Protein AF-A0A7Y1TJT3-F1 (afdb_monomer_lite)

Sequence (71 aa):
HSWQAVAAGGTSIGNKGMMVAAKALSLTAIDLFEDPDLVKKAKEEFVKRRGANFKYIPLLGDRAPALDYRN

Secondary structure (DSSP, 8-state):
--HHHHHHHTSHHHHHHHHHHHHHHHHHHHHHHH-HHHHHHHHHHHHHHH-TT-----TT-S---S--TT-

Foldseek 3Di:
DDVVLVVCCPDPVNVVVVVVVVVVVVVVVVVCVVDVVVVVVVVVVVCVVCDVPNDDDPPVHPDDPPDDPPD

pLDDT: mean 91.46, std 8.44, range [57.47, 98.56]

Radius of gyration: 19.51 Å; chains: 1; bounding box: 43×32×46 Å

Structure (mmCIF, N/CA/C/O backbone):
data_AF-A0A7Y1TJT3-F1
#
_e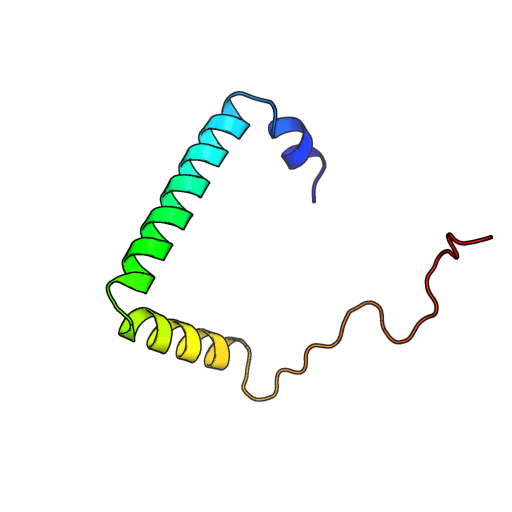ntry.id   AF-A0A7Y1TJT3-F1
#
loop_
_atom_site.group_PDB
_atom_site.id
_atom_site.type_symbol
_atom_site.label_atom_id
_atom_site.label_alt_id
_atom_site.label_comp_id
_atom_site.label_asym_id
_atom_site.label_entity_id
_atom_site.label_seq_id
_atom_site.pdbx_PDB_ins_code
_atom_site.Cartn_x
_atom_site.Cartn_y
_atom_site.Cartn_z
_atom_site.occupancy
_atom_site.B_iso_or_equiv
_atom_site.auth_seq_id
_atom_site.auth_comp_id
_atom_site.auth_asym_id
_atom_site.auth_atom_id
_atom_site.pdbx_PDB_model_num
ATOM 1 N N . HIS A 1 1 ? 5.524 4.182 -13.074 1.00 57.47 1 HIS A N 1
ATOM 2 C CA . HIS A 1 1 ? 6.838 3.516 -13.119 1.00 57.47 1 HIS A CA 1
ATOM 3 C C . HIS A 1 1 ? 7.768 4.356 -13.969 1.00 57.47 1 HIS A C 1
ATOM 5 O O . HIS A 1 1 ? 7.745 4.237 -15.185 1.00 57.47 1 HIS A O 1
ATOM 11 N N . SER A 1 2 ? 8.489 5.287 -13.350 1.00 81.69 2 SER A N 1
ATOM 12 C CA . SER A 1 2 ? 9.499 6.070 -14.056 1.00 81.69 2 SER A CA 1
ATOM 13 C C . SER A 1 2 ? 10.863 5.423 -13.824 1.00 81.69 2 SER A C 1
ATOM 15 O O . SER A 1 2 ? 11.121 4.878 -12.746 1.00 81.69 2 SER A O 1
ATOM 17 N N . TRP A 1 3 ? 11.729 5.442 -14.834 1.00 79.31 3 TRP A N 1
ATOM 18 C CA . TRP A 1 3 ? 13.060 4.839 -14.739 1.00 79.31 3 TRP A CA 1
ATOM 19 C C . TRP A 1 3 ? 13.906 5.506 -13.644 1.00 79.31 3 TRP A C 1
ATOM 21 O O . TRP A 1 3 ? 14.722 4.846 -13.009 1.00 79.31 3 TRP A O 1
ATOM 31 N N . GLN A 1 4 ? 13.645 6.785 -13.358 1.00 82.75 4 GLN A N 1
ATOM 32 C CA . GLN A 1 4 ? 14.301 7.546 -12.299 1.00 82.75 4 GLN A CA 1
ATOM 33 C C . GLN A 1 4 ? 14.059 6.925 -10.916 1.00 82.75 4 GLN A C 1
ATOM 35 O O . GLN A 1 4 ? 14.985 6.822 -10.116 1.00 82.75 4 GLN A O 1
ATOM 40 N N . ALA A 1 5 ? 12.832 6.471 -10.638 1.00 79.75 5 ALA A N 1
ATOM 41 C CA . ALA A 1 5 ? 12.508 5.821 -9.369 1.00 79.75 5 ALA A CA 1
ATOM 42 C C . ALA A 1 5 ? 13.167 4.435 -9.256 1.00 79.75 5 ALA A C 1
ATOM 44 O O . ALA A 1 5 ? 13.657 4.068 -8.191 1.00 79.75 5 ALA A O 1
ATOM 45 N N . VAL A 1 6 ? 13.223 3.688 -10.364 1.00 84.88 6 VAL A N 1
ATOM 46 C CA . VAL A 1 6 ? 13.849 2.356 -10.414 1.00 84.88 6 VAL A CA 1
ATOM 47 C C . VAL A 1 6 ? 15.362 2.452 -10.206 1.00 84.88 6 VAL A C 1
ATOM 49 O O . VAL A 1 6 ? 15.912 1.708 -9.399 1.00 84.88 6 VAL A O 1
ATOM 52 N N . ALA A 1 7 ? 16.025 3.412 -10.857 1.00 87.00 7 ALA A N 1
ATOM 53 C CA . ALA A 1 7 ? 17.463 3.638 -10.711 1.00 87.00 7 ALA A CA 1
ATOM 54 C C . ALA A 1 7 ? 17.867 3.989 -9.267 1.00 87.00 7 ALA A C 1
ATOM 56 O O . ALA A 1 7 ? 18.953 3.626 -8.818 1.00 87.00 7 ALA A O 1
ATOM 57 N N . ALA A 1 8 ? 16.987 4.661 -8.517 1.00 88.94 8 ALA A N 1
ATOM 58 C CA . ALA A 1 8 ? 17.244 5.044 -7.132 1.00 88.94 8 ALA A CA 1
ATOM 59 C C . ALA A 1 8 ? 17.043 3.898 -6.121 1.00 88.94 8 ALA A C 1
ATOM 61 O O . ALA A 1 8 ? 17.563 3.983 -5.006 1.00 88.94 8 ALA A O 1
ATOM 62 N N . GLY A 1 9 ? 16.317 2.834 -6.482 1.00 86.62 9 GLY A N 1
ATOM 63 C CA . GLY A 1 9 ? 15.875 1.792 -5.547 1.00 86.62 9 GLY A CA 1
ATOM 64 C C . GLY A 1 9 ? 17.011 1.072 -4.813 1.00 86.62 9 GLY A C 1
ATOM 65 O O . GLY A 1 9 ? 16.923 0.874 -3.608 1.00 86.62 9 GLY A O 1
ATOM 66 N N . GLY A 1 10 ? 18.106 0.751 -5.511 1.00 88.75 10 GLY A N 1
ATOM 67 C CA . GLY A 1 10 ? 19.274 0.061 -4.936 1.00 88.75 10 GLY A CA 1
ATOM 68 C C . GLY A 1 10 ? 20.279 0.969 -4.216 1.00 88.75 10 GLY A C 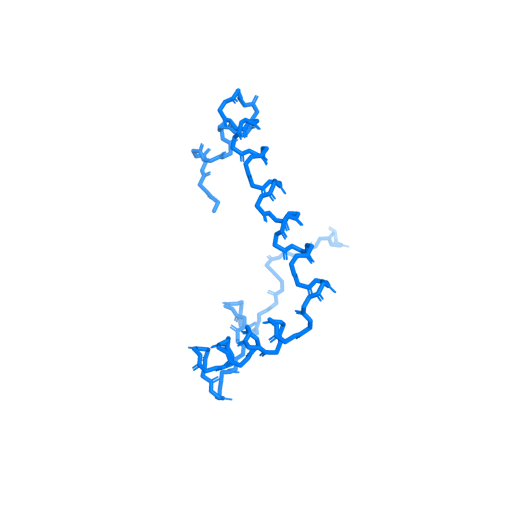1
ATOM 69 O O . GLY A 1 10 ? 21.340 0.511 -3.799 1.00 88.75 10 GLY A O 1
ATOM 70 N N . THR A 1 11 ? 19.991 2.265 -4.104 1.00 95.50 11 THR A N 1
ATOM 71 C CA . THR A 1 11 ? 20.917 3.248 -3.529 1.00 95.50 11 THR A CA 1
ATOM 72 C C . THR A 1 11 ? 20.617 3.520 -2.054 1.00 95.50 11 THR A C 1
ATOM 74 O O . THR A 1 11 ? 19.555 3.179 -1.529 1.00 95.50 11 THR A O 1
ATOM 77 N N . SER A 1 12 ? 21.531 4.212 -1.367 1.00 96.19 12 SER A N 1
ATOM 78 C CA . SER A 1 12 ? 21.332 4.591 0.036 1.00 96.19 12 SER A CA 1
ATOM 79 C C . SER A 1 12 ? 20.109 5.493 0.253 1.00 96.19 12 SER A C 1
ATOM 81 O O . SER A 1 12 ? 19.463 5.387 1.297 1.00 96.19 12 SER A O 1
ATOM 83 N N . ILE A 1 13 ? 19.751 6.347 -0.717 1.00 94.62 13 ILE A N 1
ATOM 84 C CA . ILE A 1 13 ? 18.539 7.171 -0.631 1.00 94.62 13 ILE A CA 1
ATOM 85 C C . ILE A 1 13 ? 17.272 6.323 -0.801 1.00 94.62 13 ILE A C 1
ATOM 87 O O . ILE A 1 13 ? 16.313 6.525 -0.056 1.00 94.62 13 ILE A O 1
ATOM 91 N N . GLY A 1 14 ? 17.298 5.320 -1.686 1.00 94.38 14 GLY A N 1
ATOM 92 C CA . GLY A 1 14 ? 16.217 4.344 -1.844 1.00 94.38 14 GLY A CA 1
ATOM 93 C C . GLY A 1 14 ? 15.952 3.572 -0.551 1.00 94.38 14 GLY A C 1
ATOM 94 O O . GLY A 1 14 ? 14.824 3.555 -0.062 1.00 94.38 14 GLY A O 1
ATOM 95 N N . ASN A 1 15 ? 17.008 3.048 0.078 1.00 95.25 15 ASN A N 1
ATOM 96 C CA . ASN A 1 15 ? 16.905 2.326 1.352 1.00 95.25 15 ASN A CA 1
ATOM 97 C C . ASN A 1 15 ? 16.348 3.197 2.489 1.00 95.25 15 ASN A C 1
ATOM 99 O O . ASN A 1 15 ? 15.506 2.751 3.268 1.00 95.25 15 ASN A O 1
ATOM 103 N N . LYS A 1 16 ? 16.782 4.460 2.584 1.00 96.31 16 LYS A N 1
ATOM 104 C CA . LYS A 1 16 ? 16.253 5.404 3.583 1.00 96.31 16 LYS A CA 1
ATOM 105 C C . LYS A 1 16 ? 14.769 5.695 3.347 1.00 96.31 16 LYS A C 1
ATOM 107 O O . LYS A 1 16 ? 13.993 5.668 4.300 1.00 96.31 16 LYS A O 1
ATOM 112 N N . GLY A 1 17 ? 14.368 5.918 2.095 1.00 95.31 17 GLY A N 1
ATOM 113 C CA . GLY A 1 17 ? 12.964 6.106 1.723 1.00 95.31 17 GLY A CA 1
ATOM 114 C C . GLY A 1 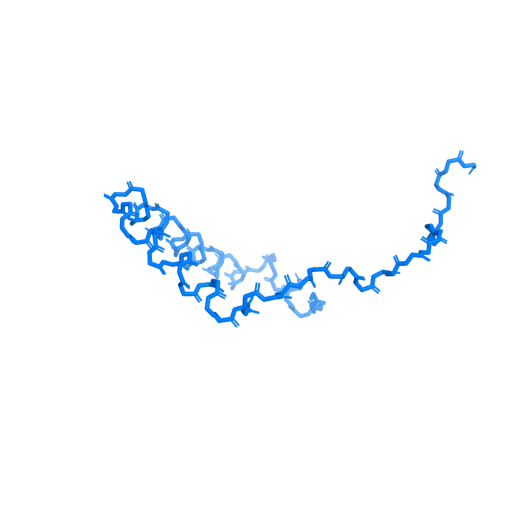17 ? 12.103 4.881 2.040 1.00 95.31 17 GLY A C 1
ATOM 115 O O . GLY A 1 17 ? 11.027 5.022 2.619 1.00 95.31 17 GLY A O 1
ATOM 116 N N . MET A 1 18 ? 12.610 3.677 1.755 1.00 95.88 18 MET A N 1
ATOM 117 C CA . MET A 1 18 ? 11.949 2.413 2.090 1.00 95.88 18 MET A CA 1
ATOM 118 C C . MET A 1 18 ? 11.663 2.302 3.591 1.00 95.88 18 MET A C 1
ATOM 120 O O . MET A 1 18 ? 10.549 1.952 3.970 1.00 95.88 18 MET A O 1
ATOM 124 N N . MET A 1 19 ? 12.623 2.649 4.455 1.00 97.9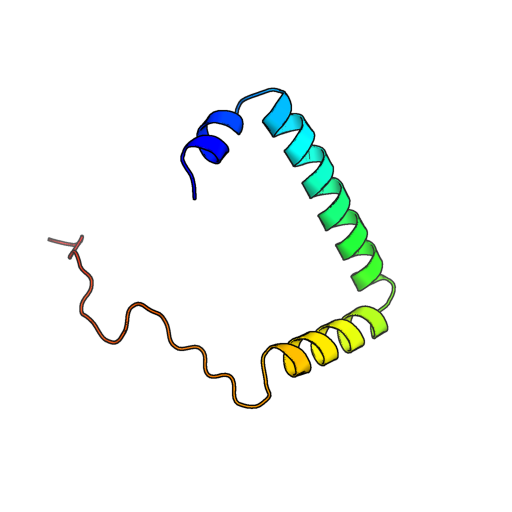4 19 MET A N 1
ATOM 125 C CA . MET A 1 19 ? 12.415 2.596 5.907 1.00 97.94 19 MET A CA 1
ATOM 126 C C . MET A 1 19 ? 11.344 3.579 6.391 1.00 97.94 19 MET A C 1
ATOM 128 O O . MET A 1 19 ? 10.598 3.258 7.315 1.00 97.94 19 MET A O 1
ATOM 132 N N . VAL A 1 20 ? 11.246 4.764 5.782 1.00 98.00 20 VAL A N 1
ATOM 133 C CA . VAL A 1 20 ? 10.176 5.727 6.092 1.00 98.00 20 VAL A CA 1
ATOM 134 C C . VAL A 1 20 ? 8.817 5.175 5.661 1.00 98.00 20 VAL A C 1
ATOM 136 O O . VAL A 1 20 ? 7.883 5.185 6.460 1.00 98.00 20 VAL A O 1
ATOM 139 N N . ALA A 1 21 ? 8.718 4.635 4.443 1.00 97.19 21 ALA A N 1
ATOM 140 C CA . ALA A 1 21 ? 7.487 4.028 3.940 1.00 97.19 21 ALA A CA 1
ATOM 141 C C . ALA A 1 21 ? 7.040 2.836 4.802 1.00 97.19 21 ALA A C 1
ATOM 143 O O . ALA A 1 21 ? 5.870 2.751 5.166 1.00 97.19 21 ALA A O 1
ATOM 144 N N . ALA A 1 22 ? 7.973 1.961 5.191 1.00 98.31 22 ALA A N 1
ATOM 145 C CA . ALA A 1 22 ? 7.691 0.820 6.056 1.00 98.31 22 ALA A CA 1
ATOM 146 C C . ALA A 1 22 ? 7.133 1.264 7.416 1.00 98.31 22 ALA A C 1
ATOM 148 O O . ALA A 1 22 ? 6.116 0.743 7.858 1.00 98.31 22 ALA A O 1
ATOM 149 N N . LYS A 1 23 ? 7.747 2.269 8.055 1.00 98.44 23 LYS A N 1
ATOM 150 C CA . LYS A 1 23 ? 7.250 2.814 9.328 1.00 98.44 23 LYS A CA 1
ATOM 151 C C . LYS A 1 23 ? 5.856 3.416 9.189 1.00 98.44 23 LYS A C 1
ATOM 153 O O . LYS A 1 23 ? 5.007 3.136 10.027 1.00 98.44 23 LYS A O 1
ATOM 158 N N . ALA A 1 24 ? 5.622 4.207 8.142 1.00 98.56 24 ALA A N 1
ATOM 159 C CA . ALA A 1 24 ? 4.318 4.812 7.894 1.00 98.56 24 ALA A CA 1
ATOM 160 C C . ALA A 1 24 ? 3.231 3.740 7.727 1.00 98.56 24 ALA A C 1
ATOM 162 O O . ALA A 1 24 ? 2.225 3.784 8.426 1.00 98.56 24 ALA A O 1
ATOM 163 N N . LEU A 1 25 ? 3.467 2.737 6.873 1.00 98.44 25 LEU A N 1
ATOM 164 C CA . LEU A 1 25 ? 2.513 1.649 6.642 1.00 98.44 25 LEU A CA 1
ATOM 165 C C . LEU A 1 25 ? 2.248 0.830 7.910 1.00 98.44 25 LEU A C 1
ATOM 167 O O . LEU A 1 25 ? 1.091 0.552 8.215 1.00 98.44 25 LEU A O 1
ATOM 171 N N . SER A 1 26 ? 3.293 0.469 8.660 1.00 98.56 26 SER A N 1
ATOM 172 C CA . SER A 1 26 ? 3.144 -0.332 9.879 1.00 98.56 26 SER A CA 1
ATOM 173 C C . SER A 1 26 ? 2.399 0.414 10.982 1.00 98.56 26 SER A C 1
ATOM 175 O O . SER A 1 26 ? 1.514 -0.166 11.599 1.00 98.56 26 SER A O 1
ATOM 177 N N . LEU A 1 27 ? 2.720 1.690 11.218 1.00 98.44 27 LEU A N 1
ATOM 178 C CA . LEU A 1 27 ? 2.027 2.493 12.230 1.00 98.44 27 LEU A CA 1
ATOM 179 C C . LEU A 1 27 ? 0.565 2.730 11.843 1.00 98.44 27 LEU A C 1
ATOM 181 O O . LEU A 1 27 ? -0.314 2.524 12.667 1.00 98.44 27 LEU A O 1
ATOM 185 N N . THR A 1 28 ? 0.286 3.036 10.571 1.00 98.00 28 THR A N 1
ATOM 186 C CA . THR A 1 28 ? -1.100 3.128 10.089 1.00 98.00 28 THR A CA 1
ATOM 187 C C . THR A 1 28 ? -1.855 1.811 10.278 1.00 98.00 28 THR A C 1
ATOM 189 O O . THR A 1 28 ? -3.019 1.829 10.658 1.00 98.00 28 THR A O 1
ATOM 192 N N . ALA A 1 29 ? -1.224 0.660 10.028 1.00 97.81 29 ALA A N 1
ATOM 193 C CA . ALA A 1 29 ? -1.873 -0.629 10.250 1.00 97.81 29 ALA A CA 1
ATOM 194 C C . ALA A 1 29 ? -2.191 -0.871 11.733 1.00 97.81 29 ALA A C 1
ATOM 196 O O . ALA A 1 29 ? -3.275 -1.364 12.030 1.00 97.81 29 ALA A O 1
ATOM 197 N N . ILE A 1 30 ? -1.281 -0.503 12.643 1.00 98.25 30 ILE A N 1
ATOM 198 C CA . ILE A 1 30 ? -1.513 -0.575 14.094 1.00 98.25 30 ILE A CA 1
ATOM 199 C C . ILE A 1 30 ? -2.736 0.266 14.470 1.00 98.25 30 ILE A C 1
ATOM 201 O O . ILE A 1 30 ? -3.681 -0.287 15.027 1.00 98.25 30 ILE A O 1
ATOM 205 N N . ASP A 1 31 ? -2.778 1.540 14.066 1.00 98.12 31 ASP A N 1
ATOM 206 C CA . ASP A 1 31 ? -3.904 2.438 14.363 1.00 98.12 31 ASP A CA 1
ATOM 207 C C . ASP A 1 31 ? -5.242 1.859 13.869 1.00 98.12 31 ASP A C 1
ATOM 209 O O . ASP A 1 31 ? -6.253 1.891 14.569 1.00 98.12 31 ASP A O 1
ATOM 213 N N . LEU A 1 32 ? -5.256 1.280 12.661 1.00 97.69 32 LEU A N 1
ATOM 214 C CA . LEU A 1 32 ? -6.457 0.670 12.084 1.00 97.69 32 LEU A CA 1
ATOM 215 C C . LEU A 1 32 ? -6.898 -0.615 12.802 1.00 97.69 32 LEU A C 1
ATOM 217 O O . LEU A 1 32 ? -8.084 -0.948 12.754 1.00 97.69 32 LEU A O 1
ATOM 221 N N . PHE A 1 33 ? -5.973 -1.361 13.412 1.00 97.19 33 PHE A N 1
ATOM 222 C CA . PHE A 1 33 ? -6.304 -2.556 14.191 1.00 97.19 33 PHE A CA 1
ATOM 223 C C . PHE A 1 33 ? -6.771 -2.222 15.608 1.00 97.19 33 PHE A C 1
ATOM 225 O O . PHE A 1 33 ? -7.622 -2.935 16.139 1.00 97.19 33 PHE A O 1
ATOM 232 N N . GLU A 1 34 ? -6.236 -1.161 16.209 1.00 98.12 34 GLU A N 1
ATOM 233 C CA . GLU A 1 34 ? -6.605 -0.717 17.554 1.00 98.12 34 GLU A CA 1
ATOM 234 C C . GLU A 1 34 ? -7.937 0.047 17.579 1.00 98.12 34 GLU A C 1
ATOM 236 O O . GLU A 1 34 ? -8.692 -0.088 18.543 1.00 98.12 34 GLU A O 1
ATOM 241 N N . ASP A 1 35 ? -8.265 0.791 16.515 1.00 97.75 35 ASP A N 1
ATOM 242 C CA . ASP A 1 35 ? -9.515 1.549 16.403 1.00 97.75 35 ASP A CA 1
ATOM 243 C C . ASP A 1 35 ? -10.334 1.159 15.148 1.00 97.75 35 ASP A C 1
ATOM 245 O O . ASP A 1 35 ? -10.150 1.710 14.052 1.00 97.75 35 ASP A O 1
ATOM 249 N N . PRO A 1 36 ? -11.316 0.246 15.293 1.00 95.88 36 PRO A N 1
ATOM 250 C CA . PRO A 1 36 ? -12.226 -0.130 14.213 1.00 95.88 36 PRO A CA 1
ATOM 251 C C . PRO A 1 36 ? -13.065 1.029 13.643 1.00 95.88 36 PRO A C 1
ATOM 253 O O . PRO A 1 36 ? -13.506 0.949 12.487 1.00 95.88 36 PRO A O 1
ATOM 256 N N . ASP A 1 37 ? -13.287 2.115 14.395 1.00 98.06 37 ASP A N 1
ATOM 257 C CA . ASP A 1 37 ? -14.042 3.271 13.901 1.00 98.06 37 ASP A CA 1
ATOM 258 C C . ASP A 1 37 ? -13.253 4.051 12.843 1.00 98.06 37 ASP A C 1
ATOM 260 O O . ASP A 1 37 ? -13.860 4.623 11.927 1.00 98.06 37 ASP A O 1
ATOM 264 N N . LEU A 1 38 ? -11.914 4.039 12.890 1.00 97.81 38 LEU A N 1
ATOM 265 C CA . LEU A 1 38 ? -11.081 4.609 11.824 1.00 97.81 38 LEU A CA 1
ATOM 266 C C . LEU A 1 38 ? -11.319 3.892 10.497 1.00 97.81 38 LEU A C 1
ATOM 268 O O . LEU A 1 38 ? -11.485 4.543 9.463 1.00 97.81 38 LEU A O 1
ATOM 272 N N . VAL A 1 39 ? -11.421 2.561 10.519 1.00 97.75 39 VAL A N 1
ATOM 273 C CA . VAL A 1 39 ? -11.717 1.761 9.321 1.00 97.75 39 VAL A CA 1
ATOM 274 C C . VAL A 1 39 ? -13.082 2.136 8.746 1.00 97.75 39 VAL A C 1
ATOM 276 O O . VAL A 1 39 ? -13.227 2.265 7.526 1.00 97.75 39 VAL A O 1
ATOM 279 N N . LYS A 1 40 ? -14.089 2.326 9.606 1.00 98.12 40 LYS A N 1
ATOM 280 C CA . LYS A 1 40 ? -15.429 2.748 9.184 1.00 98.12 40 LYS A CA 1
ATOM 281 C C . LYS A 1 40 ? -15.387 4.123 8.510 1.00 98.12 40 LYS A C 1
ATOM 283 O O . LYS A 1 40 ? -15.824 4.245 7.365 1.00 98.12 40 LYS A O 1
ATOM 288 N N . LYS A 1 41 ? -14.795 5.123 9.168 1.00 98.19 41 LYS A N 1
ATOM 289 C CA . LYS A 1 41 ? -14.675 6.496 8.645 1.00 98.19 41 LYS A CA 1
ATOM 290 C C . LYS A 1 41 ? -13.890 6.546 7.330 1.00 98.19 41 LYS A C 1
ATOM 292 O O . LYS A 1 41 ? -14.323 7.201 6.385 1.00 98.19 41 LYS A O 1
ATOM 297 N N . ALA A 1 42 ? -12.779 5.814 7.235 1.00 97.31 42 ALA A N 1
ATOM 298 C CA . ALA A 1 42 ? -11.969 5.742 6.020 1.00 97.31 42 ALA A CA 1
ATOM 299 C C . ALA A 1 42 ? -12.751 5.136 4.841 1.00 97.31 42 ALA A C 1
ATOM 301 O O . ALA A 1 42 ? -12.683 5.631 3.716 1.00 97.31 42 ALA A O 1
ATOM 302 N N . LYS A 1 43 ? -13.550 4.088 5.087 1.00 96.50 43 LYS A N 1
ATOM 303 C CA . LYS A 1 43 ? -14.425 3.497 4.060 1.00 96.50 43 LYS A CA 1
ATOM 304 C C . LYS A 1 43 ? -15.519 4.466 3.614 1.00 96.50 43 LYS A C 1
ATOM 306 O O . LYS A 1 43 ? -15.773 4.568 2.414 1.00 96.50 43 LYS A O 1
ATOM 311 N N . GLU A 1 44 ? -16.149 5.177 4.547 1.00 97.81 44 GLU A N 1
ATOM 312 C CA . GLU A 1 44 ? -17.162 6.196 4.242 1.00 97.81 44 GLU A CA 1
ATOM 313 C C . GLU A 1 44 ? -16.580 7.325 3.376 1.00 97.81 44 GLU A C 1
ATOM 315 O O . GLU A 1 44 ? -17.154 7.673 2.340 1.00 97.81 44 GLU A O 1
ATOM 320 N N . GLU A 1 45 ? -15.406 7.850 3.743 1.00 97.81 45 GLU A N 1
ATOM 321 C CA . GLU A 1 45 ? -14.686 8.867 2.966 1.00 97.81 45 GLU A CA 1
ATOM 322 C C . GLU A 1 45 ? -14.330 8.360 1.563 1.00 97.81 45 GLU A C 1
ATOM 324 O O . GLU A 1 45 ? -14.597 9.043 0.569 1.00 97.81 45 GLU A O 1
ATOM 329 N N . PHE A 1 46 ? -13.798 7.139 1.459 1.00 96.75 46 PHE A N 1
ATOM 330 C CA . PHE A 1 46 ? -13.449 6.524 0.182 1.00 96.75 46 PHE A CA 1
ATOM 331 C C . PHE A 1 46 ? -14.659 6.387 -0.748 1.00 96.75 46 PHE A C 1
ATOM 333 O O . PHE A 1 46 ? -14.588 6.779 -1.915 1.00 96.75 46 PHE A O 1
ATOM 340 N N . VAL A 1 47 ? -15.788 5.876 -0.245 1.00 96.19 47 VAL A N 1
ATOM 341 C CA . VAL A 1 47 ? -17.025 5.744 -1.034 1.00 96.19 47 VAL A CA 1
ATOM 342 C C . VAL A 1 47 ? -17.531 7.116 -1.477 1.00 96.19 47 VAL A C 1
ATOM 344 O O . VAL A 1 47 ? -17.877 7.284 -2.649 1.00 96.19 47 VAL A O 1
ATOM 347 N N . LYS A 1 48 ? -17.510 8.113 -0.582 1.00 97.00 48 LYS A N 1
ATOM 348 C CA . LYS A 1 48 ? -17.922 9.487 -0.892 1.00 97.00 48 LYS A C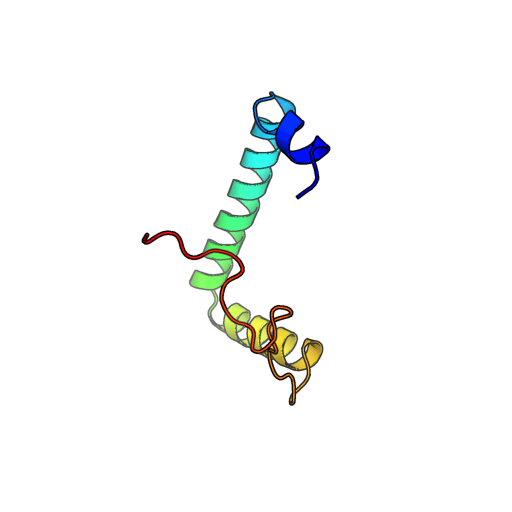A 1
ATOM 349 C C . LYS A 1 48 ? -17.073 10.104 -2.005 1.00 97.00 48 LYS A C 1
ATOM 351 O O . LYS A 1 48 ? -17.629 10.684 -2.933 1.00 97.00 48 LYS A O 1
ATOM 356 N N . ARG A 1 49 ? -15.744 9.976 -1.935 1.00 97.19 49 ARG A N 1
ATOM 357 C CA . ARG A 1 49 ? -14.819 10.577 -2.915 1.00 97.19 49 ARG A CA 1
ATOM 358 C C . ARG A 1 49 ? -14.796 9.855 -4.251 1.00 97.19 49 ARG A C 1
ATOM 360 O O . ARG A 1 49 ? -14.662 10.498 -5.285 1.00 97.19 49 ARG A O 1
ATOM 367 N N . ARG A 1 50 ? -14.913 8.529 -4.229 1.00 96.00 50 ARG A N 1
ATOM 368 C CA . ARG A 1 50 ? -14.978 7.705 -5.438 1.00 96.00 50 ARG A CA 1
ATOM 369 C C . ARG A 1 50 ? -16.289 7.921 -6.202 1.00 96.00 50 ARG A C 1
ATOM 371 O O . ARG A 1 50 ? -16.295 7.833 -7.425 1.00 96.00 50 ARG A O 1
ATOM 378 N N . GLY A 1 51 ? -17.372 8.221 -5.482 1.00 94.88 51 GLY A N 1
ATOM 379 C CA . GLY A 1 51 ? -18.715 8.411 -6.023 1.00 94.88 51 GLY A CA 1
ATOM 380 C C . GLY A 1 51 ? -19.557 7.134 -5.948 1.00 94.88 51 GLY A C 1
ATOM 381 O O . GLY A 1 51 ? -19.063 6.028 -6.174 1.00 94.88 51 GLY A O 1
ATOM 382 N N . ALA A 1 52 ? -20.849 7.293 -5.644 1.00 91.12 52 ALA A N 1
ATOM 383 C CA . ALA A 1 52 ? -21.774 6.181 -5.390 1.00 91.12 52 ALA A CA 1
ATOM 384 C C . ALA A 1 52 ? -21.946 5.223 -6.585 1.00 91.12 52 ALA A C 1
ATOM 386 O O . ALA A 1 52 ? -22.145 4.029 -6.390 1.00 91.12 52 ALA A O 1
ATOM 387 N N . ASN A 1 53 ? -21.806 5.733 -7.812 1.00 92.44 53 ASN A N 1
ATOM 388 C CA . ASN A 1 53 ? -22.016 4.978 -9.052 1.00 92.44 53 ASN A CA 1
ATOM 389 C C . ASN A 1 53 ? -20.704 4.632 -9.771 1.00 92.44 53 ASN A C 1
ATOM 391 O O . ASN A 1 53 ? -20.702 4.383 -10.977 1.00 92.44 53 ASN A O 1
ATOM 395 N N . PHE A 1 54 ? -19.571 4.660 -9.064 1.00 94.75 54 PHE A N 1
ATOM 396 C CA . PHE A 1 54 ? -18.290 4.318 -9.669 1.00 94.75 54 PHE A CA 1
ATOM 397 C C . PHE A 1 54 ? -18.290 2.865 -10.149 1.00 94.75 54 PHE A C 1
ATOM 399 O O . PHE A 1 54 ? -18.353 1.928 -9.352 1.00 94.75 54 PHE A O 1
ATOM 406 N N . LYS A 1 55 ? -18.158 2.684 -11.462 1.00 93.00 55 LYS A N 1
ATOM 407 C CA . LYS A 1 55 ? -17.957 1.383 -12.091 1.00 93.00 55 LYS A CA 1
ATOM 408 C C . LYS A 1 55 ? -16.494 1.270 -12.494 1.00 93.00 55 LYS A C 1
ATOM 410 O O . LYS A 1 55 ? -16.021 2.052 -13.315 1.00 93.00 55 LYS A O 1
ATOM 415 N N . TYR A 1 56 ? -15.780 0.300 -11.925 1.00 89.94 56 TYR A N 1
ATOM 416 C CA . TYR A 1 56 ? -14.435 -0.013 -12.395 1.00 89.94 56 TYR A CA 1
ATOM 417 C C . TYR A 1 56 ? -14.529 -0.570 -13.816 1.00 89.94 56 TYR A C 1
ATOM 419 O O . TYR A 1 56 ? -15.171 -1.595 -14.047 1.00 89.94 56 TYR A O 1
ATOM 427 N N . ILE A 1 57 ? -13.900 0.124 -14.758 1.00 90.06 57 ILE A N 1
ATOM 428 C CA . ILE A 1 57 ? -13.750 -0.320 -16.138 1.00 90.06 57 ILE A CA 1
ATOM 429 C C . ILE A 1 57 ? -12.244 -0.400 -16.383 1.00 90.06 57 ILE A C 1
ATOM 431 O O . ILE A 1 57 ? -11.568 0.631 -16.302 1.00 90.06 57 ILE A O 1
ATOM 435 N N . PRO A 1 58 ? -11.685 -1.598 -16.619 1.00 87.88 58 PRO A N 1
ATOM 436 C CA . PRO A 1 58 ? -10.272 -1.711 -16.924 1.00 87.88 58 PRO A CA 1
ATOM 437 C C . PRO A 1 58 ? -9.982 -0.967 -18.229 1.00 87.88 58 PRO A C 1
ATOM 439 O O . PRO A 1 58 ? -10.710 -1.102 -19.210 1.00 87.88 58 PRO A O 1
ATOM 442 N N . LEU A 1 59 ? -8.866 -0.236 -18.270 1.00 86.00 59 LEU A N 1
ATOM 443 C CA . LEU A 1 59 ? -8.415 0.468 -19.481 1.00 86.00 59 LEU A CA 1
ATOM 444 C C . LEU A 1 59 ? -8.072 -0.483 -20.641 1.00 86.00 59 LEU A C 1
ATOM 446 O O . LEU A 1 59 ? -7.832 -0.037 -21.757 1.00 86.00 59 LEU A O 1
ATOM 450 N N . LEU A 1 60 ? -8.028 -1.789 -20.371 1.00 85.69 60 LEU A N 1
ATOM 451 C CA . LEU A 1 60 ? -7.751 -2.826 -21.355 1.00 85.69 60 LEU A CA 1
ATOM 452 C C . LEU A 1 60 ? -8.908 -3.023 -22.350 1.00 85.69 60 LEU A C 1
ATOM 454 O O . LEU A 1 60 ? -8.655 -3.449 -23.475 1.00 85.69 60 LEU A O 1
ATOM 458 N N . GLY A 1 61 ? -10.144 -2.704 -21.946 1.00 85.06 61 GLY A N 1
ATOM 459 C CA . GLY A 1 61 ? -11.345 -3.026 -22.715 1.00 85.06 61 GLY A CA 1
ATOM 460 C C . GLY A 1 61 ? -11.556 -4.534 -22.875 1.00 85.06 61 GLY A C 1
ATOM 461 O O . GLY A 1 61 ? -10.975 -5.337 -22.144 1.00 85.06 61 GLY A O 1
ATOM 462 N N . ASP A 1 62 ? -12.393 -4.903 -23.841 1.00 84.44 62 ASP A N 1
ATOM 463 C CA . ASP A 1 62 ? -12.620 -6.292 -24.235 1.00 84.44 62 ASP A CA 1
ATOM 464 C C . ASP A 1 62 ? -11.771 -6.592 -25.476 1.00 84.44 62 ASP A C 1
ATOM 466 O O . ASP A 1 62 ? -12.165 -6.321 -26.612 1.00 84.44 62 ASP A O 1
ATOM 470 N N . ARG A 1 63 ? -10.527 -7.025 -25.248 1.00 85.31 63 ARG A N 1
ATOM 471 C CA . ARG A 1 63 ? -9.575 -7.363 -26.312 1.00 85.31 63 ARG A CA 1
ATOM 472 C C . ARG A 1 63 ? -8.901 -8.691 -26.018 1.00 85.31 63 ARG A C 1
ATOM 474 O O . ARG A 1 63 ? -8.589 -8.990 -24.864 1.00 85.31 63 ARG A O 1
ATOM 481 N N . ALA A 1 64 ? -8.611 -9.446 -27.074 1.00 82.81 64 ALA A 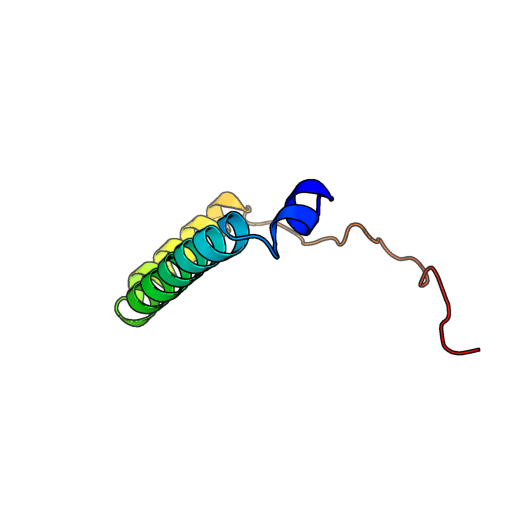N 1
ATOM 482 C CA . ALA A 1 64 ? -7.762 -10.623 -26.967 1.00 82.81 64 ALA A CA 1
ATOM 483 C C . ALA A 1 64 ? -6.388 -10.239 -26.368 1.00 82.81 64 ALA A C 1
ATOM 485 O O . ALA A 1 64 ? -5.916 -9.113 -26.586 1.00 82.81 64 ALA A O 1
ATOM 486 N N . PRO A 1 65 ? -5.738 -11.138 -25.605 1.00 82.94 65 PRO A N 1
ATOM 487 C CA . PRO A 1 65 ? -4.375 -10.928 -25.133 1.00 82.94 65 PRO A CA 1
ATOM 488 C C . PRO A 1 65 ? -3.459 -10.517 -26.288 1.00 82.94 65 PRO A C 1
ATOM 490 O O . PRO A 1 65 ? -3.539 -11.074 -27.378 1.00 82.94 65 PRO A O 1
ATOM 493 N N . ALA A 1 66 ? -2.580 -9.542 -26.048 1.00 81.56 66 ALA A N 1
ATOM 494 C CA . ALA A 1 66 ? -1.687 -9.035 -27.091 1.00 81.56 66 ALA A CA 1
ATOM 495 C C . ALA A 1 66 ? -0.692 -10.096 -27.595 1.00 81.56 66 ALA A C 1
ATOM 497 O O . ALA A 1 66 ? -0.135 -9.940 -28.677 1.00 81.56 66 ALA A O 1
ATOM 498 N N . LEU A 1 67 ? -0.451 -11.142 -26.800 1.00 82.75 67 LEU A N 1
ATOM 499 C CA . LEU A 1 67 ? 0.472 -12.231 -27.090 1.00 82.75 67 LEU A CA 1
ATOM 500 C C . LEU A 1 67 ? -0.119 -13.550 -26.574 1.00 82.75 67 LEU A C 1
ATOM 502 O O . LEU A 1 67 ? -0.641 -13.597 -25.456 1.00 82.75 67 LEU A O 1
ATOM 506 N N . ASP A 1 68 ? -0.009 -14.607 -27.380 1.00 81.06 68 ASP A N 1
ATOM 507 C CA . ASP A 1 68 ? -0.233 -15.990 -26.959 1.00 81.06 68 ASP A CA 1
ATOM 508 C C . ASP A 1 68 ? 1.116 -16.600 -26.555 1.00 81.06 68 ASP A C 1
ATOM 510 O O . ASP A 1 68 ? 1.992 -16.800 -27.391 1.00 81.06 68 ASP A O 1
ATOM 514 N N . TYR A 1 69 ? 1.300 -16.847 -25.257 1.00 77.50 69 TYR A N 1
ATOM 515 C CA . TYR A 1 69 ? 2.543 -17.393 -24.700 1.00 77.50 69 TYR A CA 1
ATOM 516 C C . TYR A 1 69 ? 2.589 -18.933 -24.701 1.00 77.50 69 TYR A C 1
ATOM 518 O O . TYR A 1 69 ? 3.451 -19.504 -24.033 1.00 77.50 69 TYR A O 1
ATOM 526 N N . ARG A 1 70 ? 1.634 -19.617 -25.349 1.00 77.94 70 ARG A N 1
ATOM 527 C CA . ARG A 1 70 ? 1.459 -21.078 -25.248 1.00 77.94 70 ARG A CA 1
ATOM 528 C C . ARG A 1 70 ? 1.678 -21.863 -26.552 1.00 77.94 70 ARG A C 1
ATOM 530 O O . ARG A 1 70 ? 1.433 -23.067 -26.526 1.00 77.94 70 ARG A O 1
ATOM 537 N N . ASN A 1 71 ? 2.165 -21.235 -27.627 1.00 61.09 71 ASN A N 1
ATOM 538 C CA . ASN A 1 71 ? 2.573 -21.911 -28.873 1.00 61.09 71 ASN A CA 1
ATOM 539 C C . ASN A 1 71 ? 4.079 -21.801 -29.113 1.00 61.09 71 ASN A C 1
ATOM 541 O O . ASN A 1 71 ? 4.633 -20.715 -28.824 1.00 61.09 71 ASN A O 1
#